Protein AF-A0ABC8T4Z4-F1 (afdb_monomer_lite)

Sequence (83 aa):
MMERFPDPQSLVKDLHQTGFKAIWMLDPGIKYEEGYFVYDSGSERDVWIQTADGRPFVGICLSFVRSVTIEDTPMLKLVKIMK

Foldseek 3Di:
DCVVCVDVPVVQVVCVVVVHHDDDDDDQWAFPDPPPQLNVLCVVVVQFDADPVGHFDWDADDPRTITTGGPPDPVVVVVVSVD

Radius of gyration: 15.65 Å; chains: 1; bounding box: 34×24×4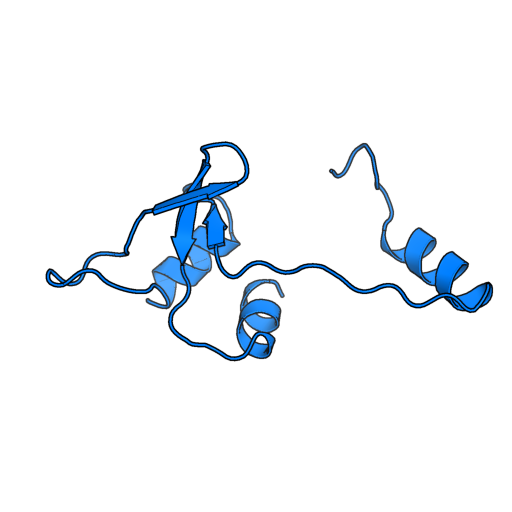3 Å

pLDDT: mean 85.87, std 11.22, range [56.22, 97.31]

InterPro domains:
  IPR000322 Glycoside hydrolase family 31, TIM barrel domain [PF01055] (3-59)
  IPR017853 Glycoside hydrolase superfamily [SSF51445] (3-62)

Structure (mmCIF, N/CA/C/O backbone):
data_AF-A0ABC8T4Z4-F1
#
_entry.id   AF-A0ABC8T4Z4-F1
#
loop_
_atom_site.group_PDB
_atom_site.id
_atom_site.type_symbol
_atom_site.label_atom_id
_atom_site.label_alt_id
_atom_site.label_comp_id
_atom_site.label_asym_id
_atom_site.label_entity_id
_atom_site.label_seq_id
_atom_site.pdbx_PDB_ins_code
_atom_site.Cartn_x
_atom_site.Cartn_y
_atom_site.Cartn_z
_atom_site.occupancy
_atom_site.B_iso_or_equiv
_atom_site.auth_seq_id
_atom_site.auth_comp_id
_atom_site.auth_asym_id
_atom_site.auth_atom_id
_atom_site.pdbx_PDB_model_num
ATOM 1 N N . MET A 1 1 ? 4.054 3.172 11.852 1.00 63.44 1 MET A N 1
ATOM 2 C CA . MET A 1 1 ? 2.596 2.897 11.816 1.00 63.44 1 MET A CA 1
ATOM 3 C C . MET A 1 1 ? 2.195 1.916 12.908 1.00 63.44 1 MET A C 1
ATOM 5 O O . MET A 1 1 ? 1.352 2.288 13.711 1.00 63.44 1 MET A O 1
ATOM 9 N N . MET A 1 2 ? 2.847 0.750 13.003 1.00 72.19 2 MET A N 1
ATOM 10 C CA . MET A 1 2 ? 2.575 -0.239 14.061 1.00 72.19 2 MET A CA 1
ATOM 11 C C . MET A 1 2 ? 2.744 0.314 15.488 1.00 72.19 2 MET A C 1
ATOM 13 O O . MET A 1 2 ? 1.932 0.008 16.341 1.00 72.19 2 MET A O 1
ATOM 17 N N . GLU A 1 3 ? 3.709 1.202 15.751 1.00 87.00 3 GLU A N 1
ATOM 18 C CA . GLU A 1 3 ? 3.843 1.816 17.089 1.00 87.00 3 GLU A CA 1
ATOM 19 C C . GLU A 1 3 ? 2.702 2.783 17.445 1.00 87.00 3 GLU A C 1
ATOM 21 O O . GLU A 1 3 ? 2.326 2.910 18.605 1.00 87.00 3 GLU A O 1
ATOM 26 N N . ARG A 1 4 ? 2.140 3.478 16.449 1.00 88.81 4 ARG A N 1
ATOM 27 C CA . ARG A 1 4 ? 1.100 4.498 16.665 1.00 88.81 4 ARG A CA 1
ATOM 28 C C . ARG A 1 4 ? -0.307 3.902 16.687 1.00 88.81 4 ARG A C 1
ATOM 30 O O . ARG A 1 4 ? -1.181 4.440 17.354 1.00 88.81 4 ARG A O 1
ATOM 37 N N . PHE A 1 5 ? -0.504 2.804 15.961 1.00 89.94 5 PHE A N 1
ATOM 38 C CA . PHE A 1 5 ? -1.745 2.035 15.901 1.00 89.94 5 PHE A CA 1
ATOM 39 C C . PHE A 1 5 ? -1.412 0.540 16.017 1.00 89.94 5 PHE A C 1
ATOM 41 O O . PHE A 1 5 ? -1.411 -0.161 15.005 1.00 89.94 5 PHE A O 1
ATOM 48 N N . PRO A 1 6 ? -1.075 0.059 17.226 1.00 92.88 6 PRO A N 1
ATOM 49 C CA . PRO A 1 6 ? -0.630 -1.320 17.430 1.00 92.88 6 PRO A CA 1
ATOM 50 C C . PRO A 1 6 ? -1.753 -2.342 17.249 1.00 92.88 6 PRO A C 1
ATOM 52 O O . PRO A 1 6 ? -1.499 -3.446 16.780 1.00 92.88 6 PRO A O 1
ATOM 55 N N . ASP A 1 7 ? -2.992 -1.960 17.566 1.00 94.00 7 ASP A N 1
ATOM 56 C CA . ASP A 1 7 ? -4.181 -2.786 17.356 1.00 94.00 7 ASP A CA 1
ATOM 57 C C . ASP A 1 7 ? -5.278 -1.988 16.628 1.00 94.00 7 ASP A C 1
ATOM 59 O O . ASP A 1 7 ? -6.195 -1.431 17.245 1.00 94.00 7 ASP A O 1
ATOM 63 N N . PRO A 1 8 ? -5.189 -1.887 15.291 1.00 91.75 8 PRO A N 1
ATOM 64 C CA . PRO A 1 8 ? -6.194 -1.188 14.504 1.00 91.75 8 PRO A CA 1
ATOM 65 C C . PRO A 1 8 ? -7.558 -1.896 14.516 1.00 91.75 8 PRO A C 1
ATOM 67 O O . PRO A 1 8 ? -8.570 -1.240 14.273 1.00 91.75 8 PRO A O 1
ATOM 70 N N . GLN A 1 9 ? -7.623 -3.205 14.796 1.00 92.00 9 GLN A N 1
ATOM 71 C CA . GLN A 1 9 ? -8.892 -3.940 14.816 1.00 92.00 9 GLN A CA 1
ATOM 72 C C . GLN A 1 9 ? -9.745 -3.530 16.015 1.00 92.00 9 GLN A C 1
ATOM 74 O O . GLN A 1 9 ? -10.924 -3.210 15.840 1.00 92.00 9 GLN A O 1
ATOM 79 N N . SER A 1 10 ? -9.146 -3.486 17.209 1.00 95.00 10 SER A N 1
ATOM 80 C CA . SER A 1 10 ? -9.836 -3.022 18.416 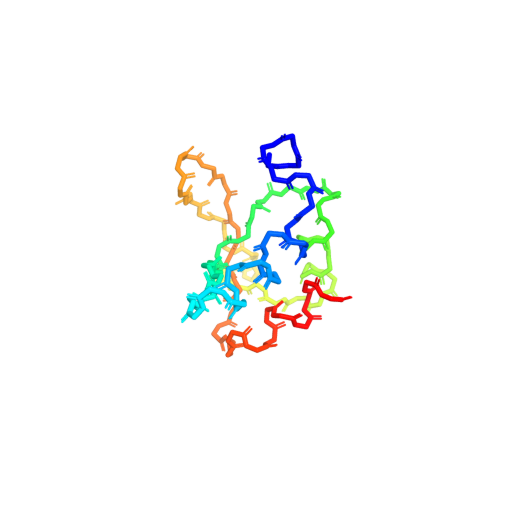1.00 95.00 10 SER A CA 1
ATOM 81 C C . SER A 1 10 ? -10.262 -1.559 18.288 1.00 95.00 10 SER A C 1
ATOM 83 O O . SER A 1 10 ? -11.422 -1.243 18.537 1.00 95.00 10 SER A O 1
ATOM 85 N N . LEU A 1 11 ? -9.389 -0.687 17.764 1.00 93.44 11 LEU A N 1
ATOM 86 C CA . LEU A 1 11 ? -9.731 0.719 17.520 1.00 93.44 11 LEU A CA 1
ATOM 87 C C . LEU A 1 11 ? -10.971 0.873 16.623 1.00 93.44 11 LEU A C 1
ATOM 89 O O . LEU A 1 11 ? -11.886 1.633 16.938 1.00 93.44 11 LEU A O 1
ATOM 93 N N . VAL A 1 12 ? -11.024 0.153 15.499 1.00 94.75 12 VAL A N 1
ATOM 94 C CA . VAL A 1 12 ? -12.171 0.216 14.580 1.00 94.75 12 VAL A CA 1
ATOM 95 C C . VAL A 1 12 ? -13.442 -0.327 15.231 1.00 94.75 12 VAL A C 1
ATOM 97 O O . VAL A 1 12 ? -14.521 0.226 15.015 1.00 94.75 12 VAL A O 1
ATOM 100 N N . LYS A 1 13 ? -13.334 -1.385 16.043 1.00 95.81 13 LYS A N 1
ATOM 101 C CA . LYS A 1 13 ? -14.471 -1.951 16.777 1.00 95.81 13 LYS A CA 1
ATOM 102 C C . LYS A 1 13 ? -15.092 -0.919 17.721 1.00 95.81 13 LYS A C 1
ATOM 104 O O . LYS A 1 13 ? -16.308 -0.737 17.682 1.00 95.81 13 LYS A O 1
ATOM 109 N N . ASP A 1 14 ? -14.274 -0.214 18.495 1.00 96.19 14 ASP A N 1
ATOM 110 C CA . ASP A 1 14 ? -14.739 0.795 19.453 1.00 96.19 14 ASP A CA 1
ATOM 111 C C . ASP A 1 14 ? -15.375 2.002 18.737 1.00 96.19 14 ASP 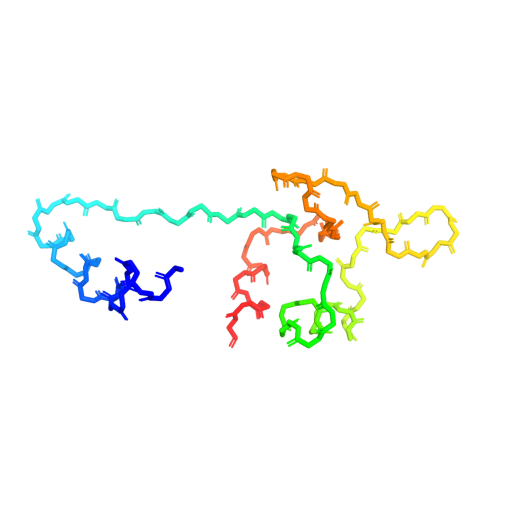A C 1
ATOM 113 O O . ASP A 1 14 ? -16.438 2.501 19.124 1.00 96.19 14 ASP A O 1
ATOM 117 N N . LEU A 1 15 ? -14.787 2.431 17.614 1.00 95.88 15 LEU A N 1
ATOM 118 C CA . LEU A 1 15 ? -15.355 3.484 16.766 1.00 95.88 15 LEU A CA 1
ATOM 119 C C . LEU A 1 15 ? -16.713 3.079 16.174 1.00 95.88 15 LEU A C 1
ATOM 121 O O . LEU A 1 15 ? -17.650 3.875 16.146 1.00 95.88 15 LEU A O 1
ATOM 125 N N . HIS A 1 16 ? -16.861 1.829 15.740 1.00 96.56 16 HIS A N 1
ATOM 126 C CA . HIS A 1 16 ? -18.139 1.331 15.236 1.00 96.56 16 HIS A CA 1
ATOM 127 C C . HIS A 1 16 ? -19.215 1.262 16.325 1.00 96.56 16 HIS A C 1
ATOM 129 O O . HIS A 1 16 ? -20.376 1.562 16.042 1.00 96.56 16 HIS A O 1
ATOM 135 N N . GLN A 1 17 ? -18.848 0.914 17.563 1.00 97.25 17 GLN A N 1
ATOM 136 C CA . GLN A 1 17 ? -19.774 0.902 18.703 1.00 97.25 17 GLN A CA 1
ATOM 137 C C . GLN A 1 17 ? -20.276 2.303 19.071 1.00 97.25 17 GLN A C 1
ATOM 139 O O . GLN A 1 17 ? -21.413 2.451 19.509 1.00 97.25 17 GLN A O 1
ATOM 144 N N . THR A 1 18 ? -19.462 3.332 18.842 1.00 96.94 18 THR A N 1
ATOM 145 C CA . THR A 1 18 ? -19.816 4.742 19.082 1.00 96.94 18 THR A CA 1
ATOM 146 C C . THR A 1 18 ? -20.538 5.402 17.898 1.00 96.94 18 THR A C 1
ATOM 148 O O . THR A 1 18 ? -20.846 6.590 17.945 1.00 96.94 18 THR A O 1
ATOM 151 N N . GLY A 1 19 ? -20.860 4.635 16.850 1.00 97.19 19 GLY A N 1
ATOM 152 C CA . GLY A 1 19 ? -21.636 5.093 15.694 1.00 97.19 19 GLY A CA 1
ATOM 153 C C . GLY A 1 19 ? -20.802 5.653 14.539 1.00 97.19 19 GLY A C 1
ATOM 154 O O . GLY A 1 19 ? -21.367 6.014 13.505 1.00 97.19 19 GLY A O 1
ATOM 155 N N . PHE A 1 20 ? -19.474 5.679 14.661 1.00 97.31 20 PHE A N 1
ATOM 156 C CA . PHE A 1 20 ? -18.588 6.087 13.573 1.00 97.31 20 PHE A CA 1
ATOM 157 C C . PHE A 1 20 ? -18.396 4.963 12.549 1.00 97.31 20 PHE A C 1
ATOM 159 O O . PHE A 1 20 ? -18.678 3.791 12.802 1.00 97.31 20 PHE A O 1
ATOM 166 N N . LYS A 1 21 ? -17.913 5.327 11.358 1.00 93.56 21 LYS A N 1
ATOM 167 C CA . LYS A 1 21 ? -17.512 4.393 10.300 1.00 93.56 21 LYS A CA 1
ATOM 168 C C . LYS A 1 21 ? -16.053 4.644 9.954 1.00 93.56 21 LYS A C 1
ATOM 170 O O . LYS A 1 21 ? -15.689 5.773 9.635 1.00 93.56 21 LYS A O 1
ATOM 175 N N . ALA A 1 22 ? -15.233 3.602 10.019 1.00 91.25 22 ALA A N 1
ATOM 176 C CA . ALA A 1 22 ? -13.845 3.678 9.590 1.00 91.25 22 ALA A CA 1
ATOM 177 C C . ALA A 1 22 ? -13.747 3.415 8.080 1.00 91.25 22 ALA A C 1
ATOM 179 O O . ALA A 1 22 ? -14.286 2.426 7.580 1.00 91.25 22 ALA A O 1
ATOM 180 N N . ILE A 1 23 ? -13.047 4.294 7.361 1.00 90.12 23 ILE A N 1
ATOM 181 C CA . ILE A 1 23 ? -12.747 4.152 5.933 1.00 90.12 23 ILE A CA 1
ATOM 182 C C . ILE A 1 23 ? -11.230 4.208 5.776 1.00 90.12 23 ILE A C 1
ATOM 184 O O . ILE A 1 23 ? -10.576 5.093 6.326 1.00 90.12 23 ILE A O 1
ATOM 188 N N . TRP A 1 24 ? -10.678 3.256 5.029 1.00 87.19 24 TRP A N 1
ATOM 189 C CA . TRP A 1 24 ? -9.247 3.179 4.757 1.00 87.19 24 TRP A CA 1
ATOM 190 C C . TRP A 1 24 ? -8.924 3.903 3.457 1.00 87.19 24 TRP A C 1
ATOM 192 O O . TRP A 1 24 ? -9.537 3.631 2.424 1.00 87.19 24 TRP A O 1
ATOM 202 N N . MET A 1 25 ? -7.948 4.805 3.510 1.00 87.38 25 MET A N 1
ATOM 203 C CA . MET A 1 25 ? -7.347 5.376 2.312 1.00 87.38 25 MET A CA 1
ATOM 204 C C . MET A 1 25 ? -6.391 4.343 1.726 1.00 87.38 25 MET A C 1
ATOM 206 O O . MET A 1 25 ? -5.494 3.859 2.414 1.00 87.38 25 MET A O 1
ATOM 210 N N . LEU A 1 26 ? -6.632 3.974 0.477 1.00 85.69 26 LEU A N 1
ATOM 211 C CA . LEU A 1 26 ? -5.809 3.040 -0.268 1.00 85.69 26 LEU A CA 1
ATOM 212 C C . LEU A 1 26 ? -5.376 3.751 -1.543 1.00 85.69 26 LEU A C 1
ATOM 214 O O . LEU A 1 26 ? -6.225 4.093 -2.365 1.00 85.69 26 LEU A O 1
ATOM 218 N N . ASP A 1 27 ? -4.073 3.957 -1.692 1.00 85.50 27 ASP A N 1
ATOM 219 C CA . ASP A 1 27 ? -3.500 4.568 -2.886 1.00 85.50 27 ASP A CA 1
ATOM 220 C C . ASP A 1 27 ? -3.017 3.480 -3.860 1.00 85.50 27 ASP A C 1
ATOM 222 O O . ASP A 1 27 ? -2.476 2.459 -3.427 1.00 85.50 27 ASP A O 1
ATOM 226 N N . PRO A 1 28 ? -3.168 3.678 -5.181 1.00 86.75 28 PRO A N 1
ATOM 227 C CA . PRO A 1 28 ? -2.675 2.736 -6.190 1.00 86.75 28 PRO A CA 1
ATOM 228 C C . PRO A 1 28 ? -1.150 2.802 -6.383 1.00 86.75 28 PRO A C 1
ATOM 230 O O . PRO A 1 28 ? -0.580 1.967 -7.087 1.00 86.75 28 PRO A O 1
ATOM 233 N N . GLY A 1 29 ? -0.491 3.808 -5.797 1.00 89.06 29 GLY A N 1
ATOM 234 C CA . GLY A 1 29 ? 0.961 3.949 -5.791 1.00 89.06 29 GLY A CA 1
ATOM 235 C C . GLY A 1 29 ? 1.582 3.075 -4.707 1.00 89.06 29 GLY A C 1
ATOM 236 O O . GLY A 1 29 ? 1.459 3.365 -3.519 1.00 89.06 29 GLY A O 1
ATOM 237 N N . ILE A 1 30 ? 2.278 2.021 -5.117 1.00 90.81 30 ILE A N 1
ATOM 238 C CA . ILE A 1 30 ? 2.976 1.098 -4.225 1.00 90.81 30 ILE A CA 1
ATOM 239 C C . ILE A 1 30 ? 4.439 1.508 -4.141 1.00 90.81 30 ILE A C 1
ATOM 241 O O . ILE A 1 30 ? 5.081 1.780 -5.154 1.00 90.81 30 ILE A O 1
ATOM 245 N N . LYS A 1 31 ? 4.978 1.547 -2.924 1.00 91.88 31 LYS A N 1
ATOM 246 C CA . LYS A 1 31 ? 6.392 1.838 -2.682 1.00 91.88 31 LYS A CA 1
ATOM 247 C C . LYS A 1 31 ? 7.280 0.874 -3.479 1.00 91.88 31 LYS A C 1
ATOM 249 O O . LYS A 1 31 ? 7.092 -0.336 -3.410 1.00 91.88 31 LYS A O 1
ATOM 254 N N . TYR A 1 32 ? 8.243 1.425 -4.213 1.00 93.62 32 TYR A N 1
ATOM 255 C CA . TYR A 1 32 ? 9.221 0.657 -4.981 1.00 93.62 32 TYR A CA 1
ATOM 256 C C . TYR A 1 32 ? 10.335 0.163 -4.047 1.00 93.62 32 TYR A C 1
ATOM 258 O O . TYR A 1 32 ? 11.287 0.898 -3.776 1.00 93.62 32 TYR A O 1
ATOM 266 N N . GLU A 1 33 ? 10.176 -1.040 -3.496 1.00 93.94 33 GLU A N 1
ATOM 267 C CA . GLU A 1 33 ? 11.088 -1.622 -2.505 1.00 93.94 33 GLU A CA 1
ATOM 268 C C . GLU A 1 33 ? 11.055 -3.155 -2.573 1.00 93.94 33 GLU A C 1
ATOM 270 O O . GLU A 1 33 ? 10.014 -3.759 -2.333 1.00 93.94 33 GLU A O 1
ATOM 275 N N . GLU A 1 34 ? 12.192 -3.779 -2.886 1.00 92.12 34 GLU A N 1
ATOM 276 C CA . GLU A 1 34 ? 12.334 -5.242 -2.862 1.00 92.12 34 GLU A CA 1
ATOM 277 C C . GLU A 1 34 ? 12.200 -5.784 -1.433 1.00 92.12 34 GLU A C 1
ATOM 279 O O . GLU A 1 34 ? 12.699 -5.181 -0.478 1.00 92.12 34 GLU A O 1
ATOM 284 N N . GLY A 1 35 ? 11.526 -6.925 -1.278 1.00 92.44 35 GLY A N 1
ATOM 285 C CA . GLY A 1 35 ? 11.225 -7.517 0.029 1.00 92.44 35 GLY A CA 1
ATOM 286 C C . GLY A 1 35 ? 9.960 -6.947 0.677 1.00 92.44 35 GLY A C 1
ATOM 287 O O . GLY A 1 35 ? 9.491 -7.465 1.696 1.00 92.44 35 GLY A O 1
ATOM 288 N N . TYR A 1 36 ? 9.378 -5.888 0.104 1.00 91.75 36 TYR A N 1
ATOM 289 C CA . TYR A 1 36 ? 8.039 -5.462 0.473 1.00 91.75 36 TYR A CA 1
ATOM 290 C C . TYR A 1 36 ? 7.019 -6.340 -0.250 1.00 91.75 36 TYR A C 1
ATOM 292 O O . TYR A 1 36 ? 6.830 -6.227 -1.457 1.00 91.75 36 TYR A O 1
ATOM 300 N N . PHE A 1 37 ? 6.295 -7.168 0.503 1.00 91.12 37 PHE A N 1
ATOM 301 C CA . PHE A 1 37 ? 5.436 -8.217 -0.059 1.00 91.12 37 PHE A CA 1
ATOM 302 C C . PHE A 1 37 ? 4.433 -7.741 -1.132 1.00 91.12 37 PHE A C 1
ATOM 304 O O . PHE A 1 37 ? 4.118 -8.493 -2.052 1.00 91.12 37 PHE A O 1
ATOM 311 N N . VAL A 1 38 ? 3.920 -6.505 -1.047 1.00 90.31 38 VAL A N 1
ATOM 312 C CA . VAL A 1 38 ? 3.000 -5.953 -2.062 1.00 90.31 38 VAL A CA 1
ATOM 313 C C . VAL A 1 38 ? 3.735 -5.667 -3.372 1.00 90.31 38 VAL A C 1
ATOM 315 O O . VAL A 1 38 ? 3.195 -5.917 -4.447 1.00 90.31 38 VAL A O 1
ATOM 318 N N . TYR A 1 39 ? 4.966 -5.160 -3.291 1.00 91.69 39 TYR A N 1
ATOM 319 C CA . TYR A 1 39 ? 5.818 -4.948 -4.456 1.00 91.69 39 TYR A CA 1
ATOM 320 C C . TYR A 1 39 ? 6.293 -6.281 -5.051 1.00 91.69 39 TYR A C 1
ATOM 322 O O . TYR A 1 39 ? 6.231 -6.471 -6.264 1.00 91.69 39 TYR A O 1
ATOM 330 N N . ASP A 1 40 ? 6.689 -7.242 -4.220 1.00 92.81 40 ASP A N 1
ATOM 331 C CA . ASP A 1 40 ? 7.154 -8.541 -4.715 1.00 92.81 40 ASP A CA 1
ATOM 332 C C . ASP A 1 40 ? 6.008 -9.306 -5.404 1.00 92.81 40 ASP A C 1
ATOM 334 O O . ASP A 1 40 ? 6.116 -9.687 -6.569 1.00 92.81 40 ASP A O 1
ATOM 338 N N . SER A 1 41 ? 4.850 -9.423 -4.743 1.00 91.19 41 SER A N 1
ATOM 339 C CA . SER A 1 41 ? 3.680 -10.126 -5.296 1.00 91.19 41 SER A CA 1
ATOM 340 C C . SER A 1 41 ? 3.072 -9.443 -6.523 1.00 91.19 41 SER A C 1
ATOM 342 O O . SER A 1 41 ? 2.536 -10.119 -7.404 1.00 91.19 41 SER A O 1
ATOM 344 N N . GLY A 1 42 ? 3.134 -8.111 -6.607 1.00 89.12 42 GLY A N 1
ATOM 345 C CA . GLY A 1 42 ? 2.716 -7.391 -7.805 1.00 89.12 42 GLY A CA 1
ATOM 346 C C . GLY A 1 42 ? 3.675 -7.618 -8.977 1.00 89.12 42 GLY A C 1
ATOM 347 O O . GLY A 1 42 ? 3.230 -7.778 -10.112 1.00 89.12 42 GLY A O 1
ATOM 348 N N . SER A 1 43 ? 4.976 -7.723 -8.703 1.00 91.00 43 SER A N 1
ATOM 349 C CA . SER A 1 43 ? 5.993 -7.995 -9.724 1.00 91.00 43 SER A CA 1
ATOM 350 C C . SER A 1 43 ? 5.905 -9.421 -10.261 1.00 91.00 43 SER A C 1
ATOM 352 O O . SER A 1 43 ? 5.972 -9.615 -11.469 1.00 91.00 43 SER A O 1
ATOM 354 N N . GLU A 1 44 ? 5.655 -10.411 -9.398 1.00 91.31 44 GLU A N 1
ATOM 355 C CA . GLU A 1 44 ? 5.408 -11.804 -9.809 1.00 91.31 44 GLU A CA 1
ATOM 356 C C . GLU A 1 44 ? 4.187 -11.957 -10.727 1.00 91.31 44 GLU A C 1
ATOM 358 O O . GLU A 1 44 ? 4.115 -12.888 -11.529 1.00 91.31 44 GLU A O 1
ATOM 363 N N . ARG A 1 45 ? 3.206 -11.060 -10.591 1.00 87.88 45 ARG A N 1
ATOM 364 C CA . ARG A 1 45 ? 1.936 -11.105 -11.325 1.00 87.88 45 ARG A CA 1
ATOM 365 C C . ARG A 1 45 ? 1.878 -10.155 -12.520 1.00 87.88 45 ARG A C 1
ATOM 367 O O . ARG A 1 45 ? 0.832 -10.114 -13.160 1.00 87.88 45 ARG A O 1
ATOM 374 N N . ASP A 1 46 ? 2.950 -9.406 -12.780 1.00 89.00 46 ASP A N 1
ATOM 375 C CA . ASP A 1 46 ? 3.044 -8.398 -13.843 1.00 89.00 46 ASP A CA 1
ATOM 376 C C . ASP A 1 46 ? 1.829 -7.448 -13.883 1.00 89.00 46 ASP A C 1
ATOM 378 O O . ASP A 1 46 ? 1.113 -7.347 -14.874 1.00 89.00 46 ASP A O 1
ATOM 382 N N . VAL A 1 47 ? 1.537 -6.794 -12.749 1.00 89.25 47 VAL A N 1
ATOM 383 C CA . VAL A 1 47 ? 0.343 -5.925 -12.598 1.00 89.25 47 VAL A CA 1
ATOM 384 C C . VAL A 1 47 ? 0.646 -4.426 -12.688 1.00 89.25 47 VAL A C 1
ATOM 386 O O . VAL A 1 47 ? -0.192 -3.595 -12.324 1.00 89.25 47 VAL A O 1
ATOM 389 N N . TRP A 1 48 ? 1.858 -4.062 -13.096 1.00 91.44 48 TRP A N 1
ATOM 390 C CA . TRP A 1 48 ? 2.316 -2.675 -13.107 1.00 91.44 48 TRP A CA 1
ATOM 391 C C . TRP A 1 48 ? 1.931 -1.965 -14.399 1.00 91.44 48 TRP A C 1
ATOM 393 O O . TRP A 1 48 ? 2.014 -2.544 -15.474 1.00 91.44 48 TRP A O 1
ATOM 403 N N . ILE A 1 49 ? 1.613 -0.672 -14.309 1.00 91.88 49 ILE A N 1
ATOM 404 C CA . ILE A 1 49 ? 1.619 0.201 -15.487 1.00 91.88 49 ILE A CA 1
ATOM 405 C C . ILE A 1 49 ? 3.022 0.157 -16.084 1.00 91.88 49 ILE A C 1
ATOM 407 O O . ILE A 1 49 ? 4.004 0.377 -15.371 1.00 91.88 49 ILE A O 1
ATOM 411 N N . GLN A 1 50 ? 3.111 -0.104 -17.384 1.00 92.81 50 GLN A N 1
ATOM 412 C CA . GLN A 1 50 ? 4.380 -0.225 -18.088 1.00 92.81 50 GLN A CA 1
ATOM 413 C C . GLN A 1 50 ? 4.692 1.034 -18.908 1.00 92.81 50 GLN A C 1
ATOM 415 O O . GLN A 1 50 ? 3.806 1.728 -19.409 1.00 92.81 50 GLN A O 1
ATOM 420 N N . THR A 1 51 ? 5.976 1.343 -19.051 1.00 92.94 51 THR A N 1
ATOM 421 C CA . THR A 1 51 ? 6.488 2.313 -20.022 1.00 92.94 51 THR A CA 1
ATOM 422 C C . THR A 1 51 ? 6.469 1.722 -21.436 1.00 92.94 51 THR A C 1
ATOM 424 O O . THR A 1 51 ? 6.254 0.528 -21.627 1.00 92.94 51 THR A O 1
ATOM 427 N N . ALA A 1 52 ? 6.709 2.550 -22.459 1.00 92.81 52 ALA A N 1
ATOM 428 C CA . ALA A 1 52 ? 6.658 2.123 -23.866 1.00 92.81 52 ALA A CA 1
ATOM 429 C C . ALA A 1 52 ? 7.643 0.988 -24.227 1.00 92.81 52 ALA A C 1
ATOM 431 O O . ALA A 1 52 ? 7.468 0.308 -25.233 1.00 92.81 52 ALA A O 1
ATOM 432 N N . ASP A 1 53 ? 8.679 0.791 -23.417 1.00 93.31 53 ASP A N 1
ATOM 433 C CA . ASP A 1 53 ? 9.675 -0.275 -23.514 1.00 93.31 53 ASP A CA 1
ATOM 434 C C . ASP A 1 53 ? 9.344 -1.510 -22.650 1.00 93.31 53 ASP A C 1
ATOM 436 O O . ASP A 1 53 ? 10.192 -2.386 -22.493 1.00 93.31 53 ASP A O 1
ATOM 440 N N . GLY A 1 54 ? 8.131 -1.594 -22.093 1.00 89.38 54 GLY A N 1
ATOM 441 C CA . GLY A 1 54 ? 7.629 -2.768 -21.370 1.00 89.38 54 GLY A CA 1
ATOM 442 C C . GLY A 1 54 ? 8.178 -2.934 -19.951 1.00 89.38 54 GLY A C 1
ATOM 443 O O . GLY A 1 54 ? 8.093 -4.015 -19.377 1.00 89.38 54 GLY A O 1
ATOM 444 N N . ARG A 1 55 ? 8.782 -1.890 -19.371 1.00 91.25 55 ARG A N 1
ATOM 445 C CA . ARG A 1 55 ? 9.268 -1.905 -17.981 1.00 91.25 55 ARG A CA 1
ATOM 446 C C . ARG A 1 55 ? 8.241 -1.272 -17.041 1.00 91.25 55 ARG A C 1
ATOM 448 O O . ARG A 1 55 ? 7.524 -0.375 -17.471 1.00 91.25 55 ARG A O 1
ATOM 455 N N . PRO A 1 56 ? 8.180 -1.660 -15.754 1.00 92.56 56 PRO A N 1
ATOM 456 C CA . PRO A 1 56 ? 7.314 -0.986 -14.792 1.00 92.56 56 PRO A CA 1
ATOM 457 C C . PRO A 1 56 ? 7.607 0.517 -14.726 1.00 92.56 56 PRO A C 1
ATOM 459 O O . PRO A 1 56 ? 8.757 0.935 -14.552 1.00 92.56 56 PRO A O 1
ATOM 462 N N . PHE A 1 57 ? 6.566 1.338 -14.838 1.00 92.69 57 PHE A N 1
ATOM 463 C CA . PHE A 1 57 ? 6.667 2.777 -14.663 1.00 92.69 57 PHE A CA 1
ATOM 464 C C . PHE A 1 57 ? 6.972 3.091 -13.198 1.00 92.69 57 PHE A C 1
ATOM 466 O O . PHE A 1 57 ? 6.171 2.813 -12.303 1.00 92.69 57 PHE A O 1
ATOM 473 N N . VAL A 1 58 ? 8.134 3.703 -12.961 1.00 93.31 58 VAL A N 1
ATOM 474 C CA . VAL A 1 58 ? 8.535 4.165 -11.632 1.00 93.31 58 VAL A CA 1
ATOM 475 C C . VAL A 1 58 ? 8.426 5.680 -11.570 1.00 93.31 58 VAL A C 1
ATOM 477 O O . VAL A 1 58 ? 9.224 6.400 -12.170 1.00 93.31 58 VAL A O 1
ATOM 480 N N . GLY A 1 59 ? 7.451 6.150 -10.804 1.00 90.88 59 GLY A N 1
ATOM 481 C CA . GLY A 1 59 ? 7.248 7.558 -10.496 1.00 90.88 59 GLY A CA 1
ATOM 482 C C . GLY A 1 59 ? 7.729 7.925 -9.095 1.00 90.88 59 GLY A C 1
ATOM 483 O O . GLY A 1 59 ? 8.267 7.102 -8.350 1.00 90.88 59 GLY A O 1
ATOM 484 N N . ILE A 1 60 ? 7.499 9.183 -8.733 1.00 90.44 60 ILE A N 1
ATOM 485 C CA . ILE A 1 60 ? 7.644 9.676 -7.365 1.00 90.44 60 ILE A CA 1
ATOM 486 C C . ILE A 1 60 ? 6.251 10.061 -6.875 1.00 90.44 60 ILE A C 1
ATOM 488 O O . ILE A 1 60 ? 5.575 10.873 -7.507 1.00 90.44 60 ILE A O 1
ATOM 492 N N . CYS A 1 61 ? 5.837 9.488 -5.751 1.00 77.06 61 CYS A N 1
ATOM 493 C CA . CYS A 1 61 ? 4.598 9.822 -5.057 1.00 77.06 61 CYS A CA 1
ATOM 494 C C . CYS A 1 61 ? 4.919 10.201 -3.602 1.00 77.06 61 CYS A C 1
ATOM 496 O O . CYS A 1 61 ? 6.038 9.965 -3.158 1.00 77.06 61 CYS A O 1
ATOM 498 N N . LEU A 1 62 ? 3.967 10.838 -2.905 1.00 73.94 62 LEU A N 1
ATOM 499 C CA . LEU A 1 62 ? 3.958 11.194 -1.471 1.00 73.94 62 LEU A CA 1
ATOM 500 C C . LEU A 1 62 ? 5.328 11.221 -0.764 1.00 73.94 62 LEU A C 1
ATOM 502 O O . LEU A 1 62 ? 5.948 10.191 -0.510 1.00 73.94 62 LEU A O 1
ATOM 506 N N . SER A 1 63 ? 5.761 12.409 -0.335 1.00 72.81 63 SER A N 1
ATOM 507 C CA . SER A 1 63 ? 7.010 12.578 0.430 1.00 72.81 63 SER A CA 1
ATOM 508 C C . SER A 1 63 ? 8.269 12.111 -0.318 1.00 72.81 63 SER A C 1
ATOM 510 O O . SER A 1 63 ? 9.201 11.598 0.295 1.00 72.81 63 SER A O 1
ATOM 512 N N . PHE A 1 64 ? 8.311 12.318 -1.640 1.00 77.25 64 PHE A N 1
ATOM 513 C CA . PHE A 1 64 ? 9.460 12.008 -2.504 1.00 77.25 64 PHE A CA 1
ATOM 514 C C . PHE A 1 64 ? 9.860 10.521 -2.542 1.00 77.25 64 PHE A C 1
ATOM 516 O O . PHE A 1 64 ? 11.004 10.184 -2.846 1.00 77.25 64 PHE A O 1
ATOM 523 N N . VAL A 1 65 ? 8.917 9.619 -2.266 1.00 85.00 65 VAL A N 1
ATOM 524 C CA . VAL A 1 65 ? 9.153 8.175 -2.287 1.00 85.00 65 VAL A CA 1
ATOM 525 C C . VAL A 1 65 ? 8.957 7.641 -3.706 1.00 85.00 65 VAL A C 1
ATOM 527 O O . VAL A 1 65 ? 7.983 7.966 -4.385 1.00 85.00 65 VAL A O 1
ATOM 530 N N . ARG A 1 66 ? 9.888 6.800 -4.172 1.00 91.38 66 ARG A N 1
ATOM 531 C CA . ARG A 1 66 ? 9.734 6.099 -5.455 1.00 91.38 66 ARG A CA 1
ATOM 532 C C . ARG A 1 66 ? 8.602 5.080 -5.363 1.00 91.38 66 ARG A C 1
ATOM 534 O O . ARG A 1 66 ? 8.525 4.322 -4.395 1.00 91.38 66 ARG A O 1
ATOM 541 N N . SER A 1 67 ? 7.757 5.035 -6.385 1.00 90.69 67 SER A N 1
ATOM 542 C CA . SER A 1 67 ? 6.588 4.159 -6.421 1.00 90.69 67 SER A CA 1
ATOM 543 C C . SER A 1 67 ? 6.333 3.586 -7.808 1.00 90.69 67 SER A C 1
ATOM 545 O O . SER A 1 67 ? 6.548 4.273 -8.806 1.00 90.69 67 SER A O 1
ATOM 547 N N . VAL A 1 68 ? 5.801 2.369 -7.850 1.00 90.94 68 VAL A N 1
ATOM 548 C CA . VAL A 1 68 ? 5.155 1.778 -9.029 1.00 90.94 68 VAL A CA 1
ATOM 549 C C . VAL A 1 68 ? 3.647 1.913 -8.909 1.00 90.94 68 VAL A C 1
ATOM 551 O O . VAL A 1 68 ? 3.101 1.985 -7.807 1.00 90.94 68 VAL A O 1
ATOM 554 N N . THR A 1 69 ? 2.962 1.980 -10.042 1.00 89.25 69 THR A N 1
ATOM 555 C CA . THR A 1 69 ? 1.505 2.127 -10.085 1.00 89.25 69 THR A CA 1
ATOM 556 C C . THR A 1 69 ? 0.885 0.879 -10.683 1.00 89.25 69 THR A C 1
ATOM 558 O O . THR A 1 69 ? 1.401 0.336 -11.657 1.00 89.25 69 THR A O 1
ATOM 561 N N . ILE A 1 70 ? -0.210 0.415 -10.086 1.00 86.19 70 ILE A N 1
ATOM 562 C CA . ILE A 1 70 ? -0.961 -0.740 -10.586 1.00 86.19 70 ILE A CA 1
ATOM 563 C C . ILE A 1 70 ? -1.804 -0.323 -11.794 1.00 86.19 70 ILE A C 1
ATOM 565 O O . ILE A 1 70 ? -2.439 0.731 -11.767 1.00 86.19 70 ILE A O 1
ATOM 569 N N . GLU A 1 71 ? -1.814 -1.153 -12.836 1.00 81.12 71 GLU A N 1
ATOM 570 C CA . GLU A 1 71 ? -2.585 -0.921 -14.061 1.00 81.12 71 GLU A CA 1
ATOM 571 C C . GLU A 1 71 ? -4.097 -0.978 -13.801 1.00 81.12 71 GLU A C 1
ATOM 573 O O . GLU A 1 71 ? -4.561 -1.899 -13.122 1.00 81.12 71 GLU A O 1
ATOM 578 N N . ASP A 1 72 ? -4.835 0.014 -14.330 1.00 62.62 72 ASP A N 1
ATOM 579 C CA . ASP A 1 72 ? -6.273 0.307 -14.173 1.00 62.62 72 ASP A CA 1
ATOM 580 C C . ASP A 1 72 ? -7.124 -0.872 -13.698 1.00 62.62 72 ASP A C 1
ATOM 582 O O . ASP A 1 72 ? -7.795 -1.598 -14.437 1.00 62.62 72 ASP A O 1
ATOM 586 N N . THR A 1 73 ? -7.101 -1.057 -12.388 1.00 56.22 73 THR A N 1
ATOM 587 C CA . THR A 1 73 ? -7.699 -2.202 -11.741 1.00 56.22 73 THR A CA 1
ATOM 588 C C . THR A 1 73 ? -8.663 -1.691 -10.682 1.00 56.22 73 THR A C 1
ATOM 590 O O . THR A 1 73 ? -8.292 -0.827 -9.887 1.00 56.22 73 THR A O 1
ATOM 593 N N . PRO A 1 74 ? -9.900 -2.227 -10.613 1.00 61.25 74 PRO A N 1
ATOM 594 C CA . PRO A 1 74 ? -10.811 -1.862 -9.543 1.00 61.25 74 PRO A CA 1
ATOM 595 C C . PRO A 1 74 ? -10.108 -2.075 -8.202 1.00 61.25 74 PRO A C 1
ATOM 597 O O . PRO A 1 74 ? -9.521 -3.139 -7.997 1.00 61.25 74 PRO A O 1
ATOM 600 N N . MET A 1 75 ? -10.212 -1.109 -7.281 1.00 62.56 75 MET A N 1
ATOM 601 C CA . MET A 1 75 ? -9.619 -1.145 -5.926 1.00 62.56 75 MET A CA 1
ATOM 602 C C . MET A 1 75 ? -9.811 -2.492 -5.205 1.00 62.56 75 MET A C 1
ATOM 604 O O . MET A 1 75 ? -9.010 -2.897 -4.367 1.00 62.56 75 MET A O 1
ATOM 608 N N . LEU A 1 76 ? -10.846 -3.240 -5.586 1.00 60.81 76 LEU A N 1
ATOM 609 C CA . LEU A 1 76 ? -11.099 -4.609 -5.164 1.00 60.81 76 LEU A CA 1
ATOM 610 C C . LEU A 1 76 ? -9.957 -5.607 -5.442 1.00 60.81 76 LEU A C 1
ATOM 612 O O . LEU A 1 76 ? -9.784 -6.520 -4.636 1.00 60.81 76 LEU A O 1
ATOM 616 N N . LYS A 1 77 ? -9.179 -5.493 -6.534 1.00 60.25 77 LYS A N 1
ATOM 617 C CA . LYS A 1 77 ? -8.011 -6.379 -6.710 1.00 60.2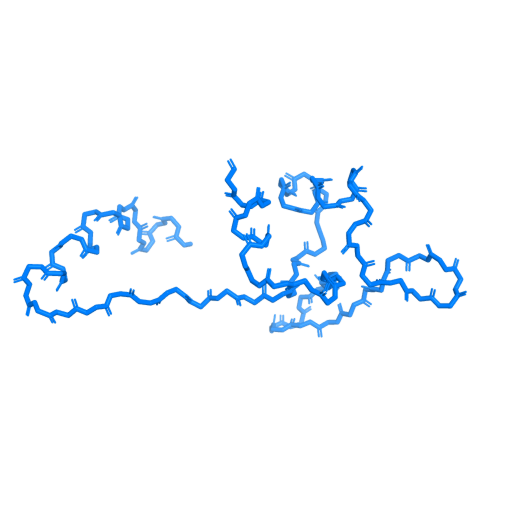5 77 LYS A CA 1
ATOM 618 C C . LYS A 1 77 ? -6.809 -5.914 -5.886 1.00 60.25 77 LYS A C 1
ATOM 620 O O . LYS A 1 77 ? -6.074 -6.783 -5.439 1.00 60.25 77 LYS A O 1
ATOM 625 N N . LEU A 1 78 ? -6.644 -4.615 -5.603 1.00 65.19 78 LEU A N 1
ATOM 626 C CA . LEU A 1 78 ? -5.623 -4.153 -4.649 1.00 65.19 78 LEU A CA 1
ATOM 627 C C . LEU A 1 78 ? -5.859 -4.800 -3.274 1.00 65.19 78 LEU A C 1
ATOM 629 O O . LEU A 1 78 ? -4.943 -5.352 -2.675 1.00 65.1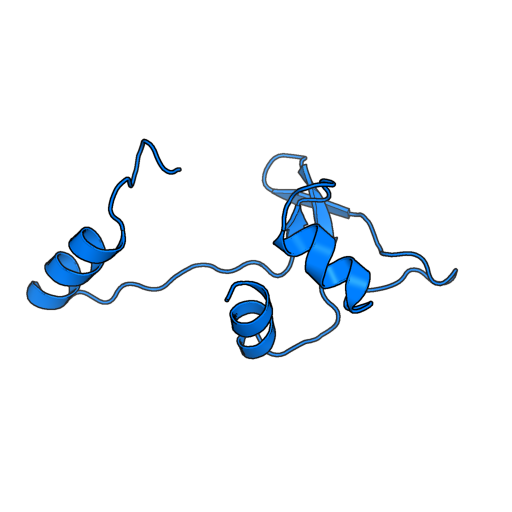9 78 LEU A O 1
ATOM 633 N N . VAL A 1 79 ? -7.121 -4.866 -2.834 1.00 67.12 79 VAL A N 1
ATOM 634 C CA . VAL A 1 79 ? -7.509 -5.593 -1.611 1.00 67.12 79 VAL A CA 1
ATOM 635 C C . VAL A 1 79 ? -7.175 -7.092 -1.679 1.00 67.12 79 VAL A C 1
ATOM 637 O O . VA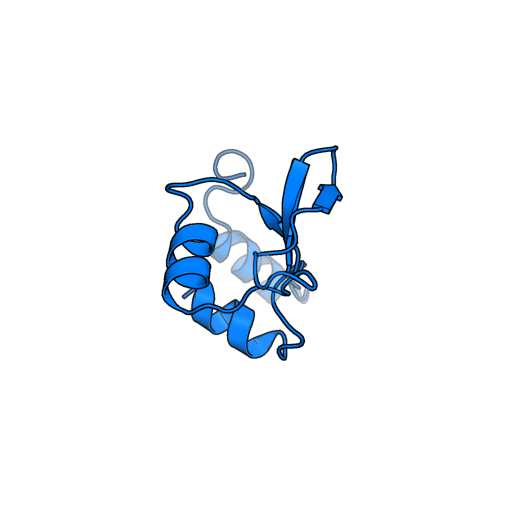L A 1 79 ? -6.908 -7.686 -0.642 1.00 67.12 79 VAL A O 1
ATOM 640 N N . LYS A 1 80 ? -7.176 -7.718 -2.864 1.00 63.53 80 LYS A N 1
ATOM 641 C CA . LYS A 1 80 ? -6.771 -9.128 -3.047 1.00 63.53 80 LYS A CA 1
ATOM 642 C C . LYS A 1 80 ? -5.256 -9.337 -3.106 1.00 63.53 80 LYS A C 1
ATOM 644 O O . LYS A 1 80 ? -4.826 -10.467 -2.943 1.00 63.53 80 LYS A O 1
ATOM 649 N N . ILE A 1 81 ? -4.473 -8.304 -3.413 1.00 64.62 81 ILE A N 1
ATOM 650 C CA . ILE A 1 81 ? -3.002 -8.360 -3.375 1.00 64.62 81 ILE A CA 1
ATOM 651 C C . ILE A 1 81 ? -2.516 -8.140 -1.936 1.00 64.62 81 ILE A C 1
ATOM 653 O O . ILE A 1 81 ? -1.539 -8.739 -1.509 1.00 64.62 81 ILE A O 1
ATOM 657 N N . MET A 1 82 ? -3.229 -7.313 -1.166 1.00 64.44 82 MET A N 1
ATOM 658 C CA . MET A 1 82 ? -2.923 -7.042 0.244 1.00 64.44 82 MET A CA 1
ATOM 659 C C . MET A 1 82 ? -3.424 -8.119 1.227 1.00 64.44 82 MET A C 1
ATOM 661 O O . MET A 1 82 ? -3.249 -7.949 2.433 1.00 64.44 82 MET A O 1
ATOM 665 N N . LYS A 1 83 ? -4.084 -9.177 0.746 1.00 61.34 83 LYS A N 1
ATOM 666 C CA . LYS A 1 83 ? -4.593 -10.306 1.540 1.00 61.34 83 LYS A CA 1
ATOM 667 C C . LYS A 1 83 ? -3.895 -11.586 1.123 1.00 61.34 83 LYS A C 1
ATOM 669 O O . LYS A 1 83 ? -3.651 -12.405 2.030 1.00 61.34 83 LYS A O 1
#

Organism: NCBI:txid185542

Secondary structure (DSSP, 8-state):
-TTTSS-HHHHHHHHHHTT--------SEEE--TT-HHHHHHHHTT-BPBPTTSSBPEEEETTTEEEEEB-S--HHHHHHH--